Protein AF-A0A0D8BVQ4-F1 (afdb_monomer_lite)

Secondary structure (DSSP, 8-state):
------S-TTEEEEEEEEETTEEEEEEEES---EE-TTT--EE--EEEEEEEEEEEEEETTEEEEEEEEEEEEEPTTT--EEEPP-SSS-TT-SB-HHHHHHHHHHGGGS-HHHHHHHHT----HHHHHHHHHHHTTS------------------------

Foldseek 3Di:
DDDDDPPFVQWDWDDWDQDPQFIETEIEGPDQWDADPVPRAIDNAFPDWDWAWAWEDHDPPGTYIYGYTWTWHQHPPPRDIGIDDGPQAHPPHRYGLRRLVVLLVVCVPHPNVVSCVVVVHPPDVRSVVSSVVVVVVDDPPDDDDDDDDDDDDDDDDDDDDD

Radius of gyration: 23.36 Å; chains: 1; bounding box: 61×48×74 Å

Organism: Geobacillus kaustophilus (NCBI:txid1462)

pLDDT: mean 79.59, std 22.53, rang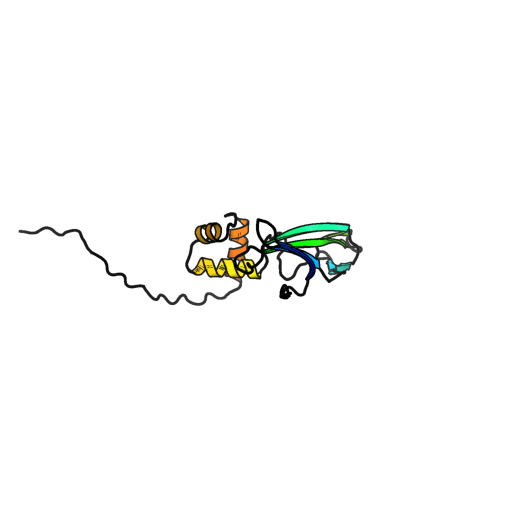e [26.34, 97.69]

Sequence (162 aa):
MLSIPLGLPEFKVIKQELLSYGYAIHVEKTETQERCPHCGFATSSVHDRRTRKVRDLAIFHQPVYLFIKVKRYRCWNCSQVFSASLESIPPNQHYTNRFCEYLYELCEGSTIQEVSRKHRIPYTTRVRQSLGKQNASRPLMQKGREAFGHTSGVYLGARMDA

InterPro domains:
  IPR029261 Transposase IS204/IS1001/IS1096/IS1165, zinc-finger [PF14690] (34-78)
  IPR032877 Transposase IS204/IS1001/IS1096/IS1165, helix-turn-helix domain [PF13542] (85-125)
  IPR047951 Transposase ISL3 [PTHR33498] (25-121)

Structure (mmCIF, N/CA/C/O backbone):
data_AF-A0A0D8BVQ4-F1
#
_entry.id   AF-A0A0D8BVQ4-F1
#
loop_
_atom_site.group_PDB
_atom_site.id
_atom_site.type_symbol
_atom_site.label_atom_id
_atom_site.label_alt_id
_atom_site.label_comp_id
_atom_site.label_asym_id
_atom_site.label_entity_id
_atom_site.label_seq_id
_atom_site.pdbx_PDB_ins_code
_atom_site.Cartn_x
_atom_site.Cartn_y
_atom_site.Cartn_z
_atom_site.occupancy
_atom_site.B_iso_or_equiv
_atom_site.auth_seq_id
_atom_site.auth_comp_id
_atom_site.auth_asym_id
_atom_site.auth_atom_id
_atom_site.pdbx_PDB_model_num
ATOM 1 N N . MET A 1 1 ? 11.896 19.516 14.866 1.00 51.38 1 MET A N 1
ATOM 2 C CA . MET A 1 1 ? 10.874 18.821 14.052 1.00 51.38 1 MET A CA 1
ATOM 3 C C . MET A 1 1 ? 10.969 17.340 14.392 1.00 51.38 1 MET A C 1
ATOM 5 O O . MET A 1 1 ? 12.052 16.789 14.253 1.00 51.38 1 MET A O 1
ATOM 9 N N . LEU A 1 2 ? 9.918 16.725 14.939 1.00 56.97 2 LEU A N 1
ATOM 10 C CA . LEU A 1 2 ? 9.930 15.294 15.265 1.00 56.97 2 LEU A CA 1
ATOM 11 C C . LEU A 1 2 ? 9.826 14.504 13.949 1.00 56.97 2 LEU A C 1
ATOM 13 O O . LEU A 1 2 ? 8.840 14.658 13.234 1.00 56.97 2 LEU A O 1
ATOM 17 N N . SER A 1 3 ? 10.837 13.703 13.613 1.00 66.50 3 SER A N 1
ATOM 18 C CA . SER A 1 3 ? 10.819 12.821 12.439 1.00 66.50 3 SER A CA 1
ATOM 19 C C . SER A 1 3 ? 10.792 11.379 12.927 1.00 66.50 3 SER A C 1
ATOM 21 O O . SER A 1 3 ? 11.799 10.872 13.415 1.00 66.50 3 SER A O 1
ATOM 23 N N . ILE A 1 4 ? 9.624 10.738 12.856 1.00 69.62 4 ILE A N 1
ATOM 24 C CA . ILE A 1 4 ? 9.476 9.312 13.161 1.00 69.62 4 ILE A CA 1
ATOM 25 C C . ILE A 1 4 ? 9.573 8.547 11.834 1.00 69.62 4 ILE A C 1
ATOM 27 O O . ILE A 1 4 ? 8.853 8.890 10.890 1.00 69.62 4 ILE A O 1
ATOM 31 N N . PRO A 1 5 ? 10.438 7.523 11.720 1.00 80.06 5 PRO A N 1
ATOM 32 C CA . PRO A 1 5 ? 10.486 6.689 10.526 1.00 80.06 5 PRO A CA 1
ATOM 33 C C . PRO A 1 5 ? 9.164 5.928 10.349 1.00 80.06 5 PRO A C 1
ATOM 35 O O . PRO A 1 5 ? 8.600 5.413 11.310 1.00 80.06 5 PRO A O 1
ATOM 38 N N . LEU A 1 6 ? 8.687 5.800 9.106 1.00 85.19 6 LEU A N 1
ATOM 39 C CA . LEU A 1 6 ? 7.424 5.115 8.780 1.00 85.19 6 LEU A CA 1
ATOM 40 C C . LEU A 1 6 ? 7.400 3.636 9.231 1.00 85.19 6 LEU A C 1
ATOM 42 O O . LEU A 1 6 ? 6.331 3.051 9.432 1.00 85.19 6 LEU A O 1
ATOM 46 N N . GLY A 1 7 ? 8.582 3.031 9.393 1.00 90.12 7 GLY A N 1
ATOM 47 C CA . GLY A 1 7 ? 8.740 1.625 9.764 1.00 90.12 7 GLY A CA 1
ATOM 48 C C . GLY A 1 7 ? 8.337 0.657 8.648 1.00 90.12 7 GLY A C 1
ATOM 49 O O . GLY A 1 7 ? 7.976 -0.472 8.947 1.00 90.12 7 GLY A O 1
ATOM 50 N N . LEU A 1 8 ? 8.356 1.117 7.392 1.00 92.88 8 LEU A N 1
ATOM 51 C CA . LEU A 1 8 ? 8.094 0.331 6.183 1.00 92.88 8 LEU A CA 1
ATOM 52 C C . LEU A 1 8 ? 9.270 0.558 5.209 1.00 92.88 8 LEU A C 1
ATOM 54 O O . LEU A 1 8 ? 9.264 1.559 4.482 1.00 92.88 8 LEU A O 1
ATOM 58 N N . PRO A 1 9 ? 10.339 -0.259 5.279 1.00 91.81 9 PRO A N 1
ATOM 59 C CA . PRO A 1 9 ? 11.609 0.004 4.596 1.00 91.81 9 PRO A CA 1
ATOM 60 C C . PRO A 1 9 ? 11.526 -0.085 3.065 1.00 91.81 9 PRO A C 1
ATOM 62 O O . PRO A 1 9 ? 12.361 0.497 2.373 1.00 91.81 9 PRO A O 1
ATOM 65 N N . GLU A 1 10 ? 10.514 -0.759 2.516 1.00 93.56 10 GLU A N 1
ATOM 66 C CA . GLU A 1 10 ? 10.272 -0.844 1.072 1.00 93.56 10 GLU A CA 1
ATOM 67 C C . GLU A 1 10 ? 9.802 0.486 0.458 1.00 93.56 10 GLU A C 1
ATOM 69 O O . GLU A 1 10 ? 9.764 0.644 -0.767 1.00 93.56 10 GLU A O 1
ATOM 74 N N . PHE A 1 11 ? 9.433 1.457 1.299 1.00 94.81 11 PHE A N 1
ATOM 75 C CA . PHE A 1 11 ? 8.862 2.726 0.881 1.00 94.81 11 PHE A CA 1
ATOM 76 C C . PHE A 1 11 ? 9.766 3.913 1.193 1.00 94.81 11 PHE A C 1
ATOM 78 O O . PHE A 1 11 ? 10.218 4.124 2.317 1.00 94.81 11 PHE A O 1
ATOM 85 N N . LYS A 1 12 ? 9.918 4.787 0.198 1.00 93.56 12 LYS A N 1
ATOM 86 C CA . LYS A 1 12 ? 10.436 6.140 0.387 1.00 93.56 12 LYS A CA 1
ATOM 87 C C . LYS A 1 12 ? 9.277 7.106 0.589 1.00 93.56 12 LYS A C 1
ATOM 89 O O . LYS A 1 12 ? 8.362 7.163 -0.235 1.00 93.56 12 LYS A O 1
ATOM 94 N N . VAL A 1 13 ? 9.342 7.909 1.649 1.00 94.56 13 VAL A N 1
ATOM 95 C CA . VAL A 1 13 ? 8.376 8.988 1.879 1.00 94.56 13 VAL A CA 1
ATOM 96 C C . VAL A 1 13 ? 8.673 10.160 0.945 1.00 94.56 13 VAL A C 1
ATOM 98 O O . VAL A 1 13 ? 9.790 10.669 0.905 1.00 94.56 13 VAL A O 1
ATOM 101 N N . ILE A 1 14 ? 7.660 10.576 0.188 1.00 94.44 14 ILE A N 1
ATOM 102 C CA . ILE A 1 14 ? 7.714 11.704 -0.750 1.00 94.44 14 ILE A CA 1
ATOM 103 C C . ILE A 1 14 ? 7.163 12.969 -0.093 1.00 94.44 14 ILE A C 1
ATOM 105 O O . ILE A 1 14 ? 7.724 14.047 -0.254 1.00 94.44 14 ILE A O 1
ATOM 109 N N . LYS A 1 15 ? 6.030 12.846 0.605 1.00 93.56 15 LYS A N 1
ATOM 110 C CA . LYS A 1 15 ? 5.294 13.975 1.182 1.00 93.56 15 LYS A CA 1
ATOM 111 C C . LYS A 1 15 ? 4.496 13.509 2.393 1.00 93.56 15 LYS A C 1
ATOM 113 O O . LYS A 1 15 ? 3.992 12.387 2.393 1.00 93.56 15 LYS A O 1
ATOM 118 N N . GLN A 1 16 ? 4.366 14.372 3.392 1.00 93.19 16 GLN A N 1
ATOM 119 C CA . GLN A 1 16 ? 3.527 14.144 4.566 1.00 93.19 16 GLN A CA 1
ATOM 120 C C . GLN A 1 16 ? 2.651 15.369 4.793 1.00 93.19 16 GLN A C 1
ATOM 122 O O . GLN A 1 16 ? 3.143 16.494 4.728 1.00 93.19 16 GLN A O 1
ATOM 127 N N . GLU A 1 17 ? 1.365 15.152 5.043 1.00 93.69 17 GLU A N 1
ATOM 128 C CA . GLU A 1 17 ? 0.384 16.212 5.266 1.00 93.69 17 GLU A CA 1
ATOM 129 C C . GLU A 1 17 ? -0.577 15.810 6.381 1.00 93.69 17 GLU A C 1
ATOM 131 O O . GLU A 1 17 ? -0.957 14.644 6.499 1.00 93.69 17 GLU A O 1
ATOM 136 N N . LEU A 1 18 ? -0.995 16.786 7.184 1.00 93.62 18 LEU A N 1
ATOM 137 C CA . LEU A 1 18 ? -2.094 16.621 8.125 1.00 93.62 18 LEU A CA 1
ATOM 138 C C . LEU A 1 18 ? -3.371 17.148 7.475 1.00 93.62 18 LEU A C 1
ATOM 140 O O . LEU A 1 18 ? -3.463 18.328 7.148 1.00 93.62 18 LEU A O 1
ATOM 144 N N . LEU A 1 19 ? -4.344 16.266 7.276 1.00 93.31 19 LEU A N 1
ATOM 145 C CA . LEU A 1 19 ? -5.642 16.595 6.698 1.00 93.31 19 LEU A CA 1
ATOM 146 C C . LEU A 1 19 ? -6.734 16.446 7.761 1.00 93.31 19 LEU A C 1
ATOM 148 O O . LEU A 1 19 ? -6.523 15.843 8.812 1.00 93.31 19 LEU A O 1
ATOM 152 N N . SER A 1 20 ? -7.940 16.935 7.467 1.00 92.88 20 SER A N 1
ATOM 153 C CA . SER A 1 20 ? -9.085 16.874 8.393 1.00 92.88 20 SER A CA 1
ATOM 154 C C . SER A 1 20 ? -9.451 15.456 8.854 1.00 92.88 20 SER A C 1
ATOM 156 O O . SER A 1 20 ? -10.072 15.282 9.899 1.00 92.88 20 SER A O 1
ATOM 158 N N . TYR A 1 21 ? -9.068 14.434 8.086 1.00 89.81 21 TYR A N 1
ATOM 159 C CA . TYR A 1 21 ? -9.342 13.026 8.372 1.00 89.81 21 TYR A CA 1
ATOM 160 C C . TYR A 1 21 ? -8.131 12.240 8.909 1.00 89.81 21 TYR A C 1
ATOM 162 O O . TYR 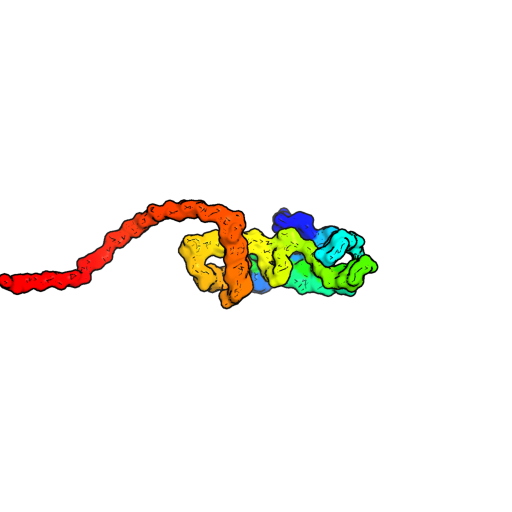A 1 21 ? -8.250 11.026 9.106 1.00 89.81 21 TYR A O 1
ATOM 170 N N . GLY A 1 22 ? -6.985 12.895 9.128 1.00 92.75 22 GLY A N 1
ATOM 171 C CA . GLY A 1 22 ? -5.759 12.297 9.664 1.00 92.75 22 GLY A CA 1
ATOM 172 C C . GLY A 1 22 ? -4.514 12.564 8.813 1.00 92.75 22 GLY A C 1
ATOM 173 O O . GLY A 1 22 ? -4.514 13.413 7.919 1.00 92.75 22 GLY A O 1
ATOM 174 N N . TYR A 1 23 ? -3.445 11.816 9.082 1.00 94.62 23 TYR A N 1
ATOM 175 C CA . TYR A 1 23 ? -2.175 11.935 8.369 1.00 94.62 23 TYR A CA 1
ATOM 176 C C . TYR A 1 23 ? -2.251 11.285 6.983 1.00 94.62 23 TYR A C 1
ATOM 178 O O . TYR A 1 23 ? -2.610 10.113 6.845 1.00 94.62 23 TYR A O 1
ATOM 186 N N . ALA A 1 24 ? -1.864 12.035 5.955 1.00 95.81 24 ALA A N 1
ATOM 187 C CA . ALA A 1 24 ? -1.671 11.558 4.594 1.00 95.81 24 ALA A CA 1
ATOM 188 C C . ALA A 1 24 ? -0.173 11.479 4.285 1.00 95.81 24 ALA A C 1
ATOM 190 O O . ALA A 1 24 ? 0.526 12.491 4.258 1.00 95.81 24 ALA A O 1
ATOM 191 N N . ILE A 1 25 ? 0.323 10.266 4.047 1.00 95.81 25 ILE A N 1
ATOM 192 C CA . ILE A 1 25 ? 1.737 10.002 3.773 1.00 95.81 25 ILE A CA 1
ATOM 193 C C . ILE A 1 25 ? 1.847 9.463 2.351 1.00 95.81 25 ILE A C 1
ATOM 195 O O . ILE A 1 25 ? 1.404 8.357 2.046 1.00 95.81 25 ILE A O 1
ATOM 199 N N . HIS A 1 26 ? 2.436 10.247 1.458 1.00 96.12 26 HIS A N 1
ATOM 200 C CA . HIS A 1 26 ? 2.688 9.837 0.085 1.00 96.12 26 HIS A CA 1
ATOM 201 C C . HIS A 1 26 ? 4.007 9.086 0.012 1.00 96.12 26 HIS A C 1
ATOM 203 O O . HIS A 1 26 ? 5.043 9.613 0.423 1.00 96.12 26 HIS A O 1
ATOM 209 N N . VAL A 1 27 ? 3.971 7.881 -0.547 1.00 96.06 27 VAL A N 1
ATOM 210 C CA . VAL A 1 27 ? 5.140 7.008 -0.637 1.00 96.06 27 VAL A CA 1
ATOM 211 C C . VAL A 1 27 ? 5.295 6.395 -2.023 1.00 96.06 27 VAL A C 1
ATOM 213 O O . VAL A 1 27 ? 4.330 6.257 -2.780 1.00 96.06 27 VAL A O 1
ATOM 216 N N . GLU A 1 28 ? 6.517 6.001 -2.353 1.00 93.94 28 GLU A N 1
ATOM 217 C CA . GLU A 1 28 ? 6.840 5.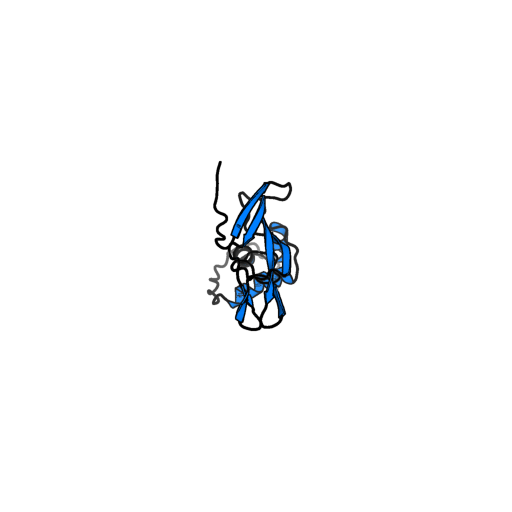220 -3.546 1.00 93.94 28 GLU A CA 1
ATOM 218 C C . GLU A 1 28 ? 7.744 4.048 -3.168 1.00 93.94 28 GLU A C 1
ATOM 220 O O . GLU A 1 28 ? 8.581 4.175 -2.271 1.00 93.94 28 GLU A O 1
ATOM 225 N N . LYS A 1 29 ? 7.552 2.905 -3.839 1.00 92.50 29 LYS A N 1
ATOM 226 C CA . LYS A 1 29 ? 8.419 1.738 -3.658 1.00 92.50 29 LYS A CA 1
ATOM 227 C C . LYS A 1 29 ? 9.840 2.093 -4.107 1.00 92.50 29 LYS A C 1
ATOM 229 O O . LYS A 1 29 ? 10.019 2.654 -5.191 1.00 92.50 29 LYS A O 1
ATOM 234 N N . THR A 1 30 ? 10.826 1.786 -3.271 1.00 91.31 30 THR A N 1
ATOM 235 C CA . THR A 1 30 ? 12.245 2.073 -3.534 1.00 91.31 30 THR A CA 1
ATOM 236 C C . THR A 1 30 ? 12.793 1.236 -4.687 1.00 91.31 30 THR A C 1
ATOM 238 O O . THR A 1 30 ? 13.574 1.735 -5.496 1.00 91.31 30 THR A O 1
ATOM 241 N N . GLU A 1 31 ? 12.338 -0.009 -4.803 1.00 89.75 31 GLU A N 1
ATOM 242 C CA . GLU A 1 31 ? 12.739 -0.930 -5.861 1.00 89.75 31 GLU A CA 1
ATOM 243 C C . GLU A 1 31 ? 12.199 -0.510 -7.242 1.00 89.75 31 GLU A C 1
ATOM 245 O O . GLU A 1 31 ? 11.052 -0.073 -7.409 1.00 89.75 31 GLU A O 1
ATOM 250 N N . THR A 1 32 ? 13.048 -0.634 -8.263 1.00 89.06 32 THR A N 1
ATOM 251 C CA . THR A 1 32 ? 12.767 -0.205 -9.645 1.00 89.06 32 THR A CA 1
ATOM 252 C C . THR A 1 32 ? 12.634 -1.363 -10.634 1.00 89.06 32 THR A C 1
ATOM 254 O O . THR A 1 32 ? 12.297 -1.133 -11.797 1.00 89.06 32 THR A O 1
ATOM 257 N N . GLN A 1 33 ? 12.859 -2.592 -10.175 1.00 93.12 33 GLN A N 1
ATOM 258 C CA . GLN A 1 33 ? 12.760 -3.823 -10.947 1.00 93.12 33 GLN A CA 1
ATOM 259 C C . GLN A 1 33 ? 11.872 -4.817 -10.199 1.00 93.12 33 GLN A C 1
ATOM 261 O O . GLN A 1 33 ? 11.846 -4.832 -8.978 1.00 93.12 33 GLN A O 1
ATOM 266 N N . GLU A 1 34 ? 11.137 -5.648 -10.930 1.00 94.94 34 GLU A N 1
ATOM 267 C CA . GLU A 1 34 ? 10.301 -6.699 -10.351 1.00 94.94 34 GLU A CA 1
ATOM 268 C C . GLU A 1 34 ? 10.404 -7.982 -11.164 1.00 94.94 34 GLU A C 1
ATOM 270 O O . GLU A 1 34 ? 10.642 -7.956 -12.376 1.00 94.94 34 GLU A O 1
ATOM 275 N N . ARG A 1 35 ? 10.152 -9.119 -10.517 1.00 95.69 35 ARG A N 1
ATOM 276 C CA . ARG A 1 35 ? 10.015 -10.404 -11.207 1.00 95.69 35 ARG A CA 1
ATOM 277 C C . ARG A 1 35 ? 8.573 -10.621 -11.634 1.00 95.69 35 ARG A C 1
ATOM 279 O O . ARG A 1 35 ? 7.644 -10.463 -10.848 1.00 95.69 35 ARG A O 1
ATOM 286 N N . CYS A 1 36 ? 8.387 -11.011 -12.891 1.00 96.00 36 CYS A N 1
ATOM 287 C CA . CYS A 1 36 ? 7.069 -11.336 -13.408 1.00 96.00 36 CYS A CA 1
ATOM 288 C C . CYS A 1 36 ? 6.485 -12.540 -12.653 1.00 96.00 36 CYS A C 1
ATOM 290 O O . CYS A 1 36 ? 7.097 -13.608 -12.680 1.00 96.00 36 CYS A O 1
ATOM 292 N N . PRO A 1 37 ? 5.285 -12.432 -12.059 1.00 95.06 37 PRO A N 1
ATOM 293 C CA . PRO A 1 37 ? 4.669 -13.544 -11.339 1.00 95.06 37 PRO A CA 1
ATOM 294 C C . PRO A 1 37 ? 4.229 -14.687 -12.268 1.00 95.06 37 PRO A C 1
ATOM 296 O O . PRO A 1 37 ? 3.947 -15.778 -11.791 1.00 95.06 37 PRO A O 1
ATOM 299 N N . HIS A 1 38 ? 4.168 -14.456 -13.585 1.00 95.75 38 HIS A N 1
ATOM 300 C CA . HIS A 1 38 ? 3.741 -15.462 -14.562 1.00 95.75 38 HIS A CA 1
ATOM 301 C C . HIS A 1 38 ? 4.890 -16.321 -15.098 1.00 95.75 38 HIS A C 1
ATOM 303 O O . HIS A 1 38 ? 4.673 -17.482 -15.419 1.00 95.75 38 HIS A O 1
ATOM 309 N N . CYS A 1 39 ? 6.096 -15.761 -15.241 1.00 96.44 39 CYS A N 1
ATOM 310 C CA . CYS A 1 39 ? 7.225 -16.471 -15.857 1.00 96.44 39 CYS A CA 1
ATOM 311 C C . CYS A 1 39 ? 8.575 -16.254 -15.150 1.00 96.44 39 CYS A C 1
ATOM 313 O O . CYS A 1 39 ? 9.605 -16.667 -15.668 1.00 96.44 39 CYS A O 1
ATOM 315 N N . GLY A 1 40 ? 8.610 -15.534 -14.024 1.00 95.50 40 GLY A N 1
ATOM 316 C CA . GLY A 1 40 ? 9.815 -15.276 -13.221 1.00 95.50 40 GLY A CA 1
ATOM 317 C C . GLY A 1 40 ? 10.808 -14.254 -13.794 1.00 95.50 40 GLY A C 1
ATOM 318 O O . GLY A 1 40 ? 11.740 -13.850 -13.092 1.00 95.50 40 GLY A O 1
ATOM 319 N N . PHE A 1 41 ? 10.613 -13.809 -15.040 1.00 96.69 41 PHE A N 1
ATOM 320 C CA . PHE A 1 41 ? 11.528 -12.897 -15.728 1.00 96.69 41 PHE A CA 1
ATOM 321 C C . PHE A 1 41 ? 11.529 -11.512 -15.079 1.00 96.69 41 PHE A C 1
ATOM 323 O O . PHE A 1 41 ? 10.466 -10.930 -14.839 1.00 96.69 41 PHE A O 1
ATOM 330 N N . ALA A 1 42 ? 12.717 -10.977 -14.810 1.00 96.44 42 ALA A N 1
ATOM 331 C CA . ALA A 1 42 ? 12.870 -9.678 -14.176 1.00 96.44 42 ALA A CA 1
ATOM 332 C C . ALA A 1 42 ? 12.687 -8.547 -15.199 1.00 96.44 42 ALA A C 1
ATOM 334 O O . ALA A 1 42 ? 13.270 -8.571 -16.279 1.00 96.44 42 ALA A O 1
ATOM 335 N N . THR A 1 43 ? 11.881 -7.542 -14.871 1.00 95.94 43 THR A N 1
ATOM 336 C CA . THR A 1 43 ? 11.596 -6.401 -15.747 1.00 95.94 43 THR A CA 1
ATOM 337 C C . THR A 1 43 ? 11.588 -5.101 -14.955 1.00 95.94 43 THR A C 1
ATOM 339 O O . THR A 1 43 ? 11.122 -5.044 -13.819 1.00 95.94 43 THR A O 1
ATOM 342 N N . SER A 1 44 ? 12.097 -4.044 -15.576 1.00 95.56 44 SER A N 1
ATOM 343 C CA . SER A 1 44 ? 11.982 -2.654 -15.124 1.00 95.56 44 SER A CA 1
ATOM 344 C C . SER A 1 44 ? 11.072 -1.830 -16.049 1.00 95.56 44 SER A C 1
ATOM 346 O O . SER A 1 44 ? 10.909 -0.626 -15.857 1.00 95.56 44 SER A O 1
ATOM 348 N N . SER A 1 45 ? 10.449 -2.466 -17.053 1.00 96.06 45 SER A N 1
ATOM 349 C CA . SER A 1 45 ? 9.575 -1.796 -18.019 1.00 96.06 45 SER A CA 1
ATOM 350 C C . SER A 1 45 ? 8.238 -1.446 -17.390 1.00 96.06 45 SER A C 1
ATOM 352 O O . SER A 1 45 ? 7.396 -2.312 -17.141 1.00 96.06 45 SER A O 1
ATOM 354 N N . VAL A 1 46 ? 8.054 -0.160 -17.106 1.00 96.19 46 VAL A N 1
ATOM 355 C CA . VAL A 1 46 ? 6.831 0.369 -16.505 1.00 96.19 46 VAL A CA 1
ATOM 356 C C . VAL A 1 46 ? 5.765 0.536 -17.584 1.00 96.19 46 VAL A C 1
ATOM 358 O O . VAL A 1 46 ? 5.953 1.271 -18.547 1.00 96.19 46 VAL A O 1
ATOM 361 N N . HIS A 1 47 ? 4.622 -0.117 -17.390 1.00 96.25 47 HIS A N 1
ATOM 362 C CA . HIS A 1 47 ? 3.436 0.027 -18.227 1.00 96.25 47 HIS A CA 1
ATOM 363 C C . HIS A 1 47 ? 2.608 1.252 -17.830 1.00 96.25 47 HIS A C 1
ATOM 365 O O . HIS A 1 47 ? 2.301 2.093 -18.668 1.00 96.25 47 HIS A O 1
ATOM 371 N N . ASP A 1 48 ? 2.248 1.353 -16.550 1.00 96.19 48 ASP A N 1
ATOM 372 C CA . ASP A 1 48 ? 1.545 2.499 -15.981 1.00 96.19 48 ASP A CA 1
ATOM 373 C C . ASP A 1 48 ? 1.849 2.648 -14.482 1.00 96.19 48 ASP A C 1
ATOM 375 O O . ASP A 1 48 ? 2.500 1.809 -13.853 1.00 96.19 48 ASP A O 1
ATOM 379 N N . ARG A 1 49 ? 1.415 3.768 -13.900 1.00 94.31 49 ARG A N 1
ATOM 380 C CA . ARG A 1 49 ? 1.515 4.049 -12.463 1.00 94.31 49 ARG A CA 1
ATOM 381 C C . ARG A 1 49 ? 0.120 4.290 -11.907 1.00 94.31 49 ARG A C 1
ATOM 383 O O . ARG A 1 49 ? -0.690 4.969 -12.532 1.00 94.31 49 ARG A O 1
ATOM 390 N N . ARG A 1 50 ? -0.158 3.752 -10.722 1.00 92.69 50 ARG A N 1
ATOM 391 C CA . ARG A 1 50 ? -1.438 3.906 -10.021 1.00 92.69 50 ARG A CA 1
ATOM 392 C C . ARG A 1 50 ? -1.194 4.304 -8.576 1.00 92.69 50 ARG A C 1
ATOM 394 O O . ARG A 1 50 ? -0.260 3.812 -7.952 1.00 92.69 50 ARG A O 1
ATOM 401 N N . THR A 1 51 ? -2.060 5.147 -8.030 1.00 94.31 51 THR A N 1
ATOM 402 C CA . THR A 1 51 ? -2.029 5.481 -6.603 1.00 94.31 51 THR A CA 1
ATOM 403 C C . THR A 1 51 ? -3.012 4.593 -5.851 1.00 94.31 51 THR A C 1
ATOM 405 O O . THR A 1 51 ? -4.195 4.559 -6.186 1.00 94.31 51 THR A O 1
ATOM 408 N N . ARG A 1 52 ? -2.538 3.883 -4.825 1.00 94.38 52 ARG A N 1
ATOM 409 C CA . ARG A 1 52 ? -3.380 3.128 -3.886 1.00 94.38 52 ARG A CA 1
ATOM 410 C C . ARG A 1 52 ? -3.450 3.864 -2.555 1.00 94.38 52 ARG A C 1
ATOM 412 O O . ARG A 1 52 ? -2.415 4.244 -2.018 1.00 94.38 52 ARG A O 1
ATOM 419 N N . LYS A 1 53 ? -4.661 4.027 -2.020 1.00 95.06 53 LYS A N 1
ATOM 420 C CA . LYS A 1 53 ? -4.885 4.496 -0.650 1.00 95.06 53 LYS A CA 1
ATOM 421 C C . LYS A 1 53 ? -4.952 3.284 0.274 1.00 95.06 53 LYS A C 1
ATOM 423 O O . LYS A 1 53 ? -5.814 2.430 0.092 1.00 95.06 53 LYS A O 1
ATOM 428 N N . VAL A 1 54 ? -4.053 3.215 1.246 1.00 95.50 54 VAL A N 1
ATOM 429 C CA . VAL A 1 54 ? -3.954 2.116 2.212 1.00 95.50 54 VAL A CA 1
ATOM 430 C C . VAL A 1 54 ? -3.978 2.699 3.614 1.00 95.50 54 VAL A C 1
ATOM 432 O O . VAL A 1 54 ? -3.303 3.685 3.883 1.00 95.50 54 VAL A O 1
ATOM 435 N N . ARG A 1 55 ? -4.785 2.131 4.505 1.00 95.06 55 ARG A N 1
ATOM 436 C CA . ARG A 1 55 ? -4.847 2.558 5.900 1.00 95.06 55 ARG A CA 1
ATOM 437 C C . ARG A 1 55 ? -3.832 1.795 6.741 1.00 95.06 55 ARG A C 1
ATOM 439 O O . ARG A 1 55 ? -3.614 0.603 6.532 1.00 95.06 55 ARG A O 1
ATOM 446 N N . ASP A 1 56 ? -3.248 2.510 7.687 1.00 95.56 56 ASP A N 1
ATOM 447 C CA . ASP A 1 56 ? -2.195 2.020 8.561 1.00 95.56 56 ASP A CA 1
ATOM 448 C C . ASP A 1 56 ? -2.486 2.367 10.034 1.00 95.56 56 ASP A C 1
ATOM 450 O O . ASP A 1 56 ? -3.522 2.971 10.346 1.00 95.56 56 ASP A O 1
ATOM 454 N N . LEU A 1 57 ? -1.594 1.959 10.942 1.00 94.00 57 LEU A N 1
ATOM 455 C CA . LEU A 1 57 ? -1.692 2.252 12.373 1.00 94.00 57 LEU A CA 1
ATOM 456 C C . LEU A 1 57 ? -1.795 3.758 12.636 1.00 94.00 57 LEU A C 1
ATOM 458 O O . LEU A 1 57 ? -1.128 4.572 12.002 1.00 94.00 57 LEU A O 1
ATOM 462 N N . ALA A 1 58 ? -2.654 4.122 13.587 1.00 92.81 58 ALA A N 1
ATOM 463 C CA . ALA A 1 58 ? -2.857 5.512 13.963 1.00 92.81 58 ALA A CA 1
ATOM 464 C C . ALA A 1 58 ? -1.624 6.076 14.684 1.00 92.81 58 ALA A C 1
ATOM 466 O O . ALA A 1 58 ? -1.024 5.403 15.519 1.00 92.81 58 ALA A O 1
ATOM 467 N N . ILE A 1 59 ? -1.305 7.341 14.416 1.00 90.56 59 ILE A N 1
ATOM 468 C CA . ILE A 1 59 ? -0.270 8.098 15.128 1.00 90.56 59 ILE A CA 1
ATOM 469 C C . ILE A 1 59 ? -0.986 9.165 15.951 1.00 90.56 59 ILE A C 1
ATOM 471 O O . ILE A 1 59 ? -1.817 9.898 15.420 1.00 90.56 59 ILE A O 1
ATOM 475 N N . PHE A 1 60 ? -0.713 9.223 17.258 1.00 88.31 60 PHE A N 1
ATOM 476 C CA . PHE A 1 60 ? -1.383 10.139 18.194 1.00 88.31 60 PHE A CA 1
ATOM 477 C C . PHE A 1 60 ? -2.916 10.125 18.070 1.00 88.31 60 PHE A C 1
ATOM 479 O O . PHE A 1 60 ? -3.562 11.169 18.047 1.00 88.31 60 PHE A O 1
ATOM 486 N N . HIS A 1 61 ? -3.500 8.926 17.969 1.00 88.25 61 HIS A N 1
ATOM 487 C CA . HIS A 1 61 ? -4.942 8.696 17.789 1.00 88.25 61 HIS A CA 1
ATOM 488 C C . HIS A 1 61 ? -5.530 9.219 16.468 1.00 88.25 61 HIS A C 1
ATOM 490 O O . HIS A 1 61 ? -6.730 9.074 16.231 1.00 88.25 61 HIS A O 1
ATOM 496 N N . GLN A 1 62 ? -4.706 9.763 15.572 1.00 91.00 62 GLN A N 1
ATOM 497 C CA . GLN A 1 62 ? -5.141 10.171 14.247 1.00 91.00 62 GLN A CA 1
ATOM 498 C C . GLN A 1 62 ? -4.925 9.046 13.231 1.00 91.00 62 GLN A C 1
ATOM 500 O O . GLN A 1 62 ? -3.848 8.441 13.202 1.00 91.00 62 GLN A O 1
ATOM 505 N N . PRO A 1 63 ? -5.917 8.751 12.372 1.00 93.50 63 PRO A N 1
ATOM 506 C CA . PRO A 1 63 ? -5.751 7.772 11.307 1.00 93.50 63 PRO A CA 1
ATOM 507 C C . PRO A 1 63 ? -4.576 8.125 10.390 1.00 93.50 63 PRO A C 1
ATOM 509 O O . PRO A 1 63 ? -4.386 9.291 10.048 1.00 93.50 63 PRO A O 1
ATOM 512 N N . VAL A 1 64 ? -3.838 7.112 9.942 1.00 95.56 64 VAL A N 1
ATOM 513 C CA . VAL A 1 64 ? -2.784 7.263 8.936 1.00 95.56 64 VAL A CA 1
ATOM 514 C C . VAL A 1 64 ? -3.230 6.603 7.638 1.00 95.56 64 VAL A C 1
ATOM 516 O O . VAL A 1 64 ? -3.710 5.464 7.628 1.00 95.56 64 VAL A O 1
ATOM 519 N N . TYR A 1 65 ? -3.065 7.325 6.534 1.00 96.44 65 TYR A N 1
ATOM 520 C CA . TYR A 1 65 ? -3.315 6.837 5.186 1.00 96.44 65 TYR A CA 1
ATOM 521 C C . TYR A 1 65 ? -2.058 6.971 4.333 1.00 96.44 65 TYR A C 1
ATOM 523 O O . TYR A 1 65 ? -1.540 8.068 4.123 1.00 96.44 65 TYR A O 1
ATOM 531 N N . LEU A 1 66 ? -1.609 5.844 3.793 1.00 96.94 66 LEU A N 1
ATOM 532 C CA . LEU A 1 66 ? -0.527 5.759 2.828 1.00 96.94 66 LEU A CA 1
ATOM 533 C C . LEU A 1 66 ? -1.097 5.923 1.417 1.00 96.94 66 LEU A C 1
ATOM 535 O O . LEU A 1 66 ? -1.978 5.169 0.998 1.00 96.94 66 LEU A O 1
ATOM 539 N N . PHE A 1 67 ? -0.580 6.898 0.676 1.00 96.69 67 PHE A N 1
ATOM 540 C CA . PHE A 1 67 ? -0.858 7.107 -0.743 1.00 96.69 67 PHE A CA 1
ATOM 541 C C . PHE A 1 67 ? 0.322 6.587 -1.556 1.00 96.69 67 PHE A C 1
ATOM 543 O O . PHE A 1 67 ? 1.304 7.291 -1.796 1.00 96.69 67 PHE A O 1
ATOM 550 N N . ILE A 1 68 ? 0.218 5.326 -1.955 1.00 95.69 68 ILE A N 1
ATOM 551 C CA . ILE A 1 68 ? 1.317 4.548 -2.519 1.00 95.69 68 ILE A CA 1
ATOM 552 C C . ILE A 1 68 ? 1.277 4.654 -4.033 1.00 95.69 68 ILE A C 1
ATOM 554 O O . ILE A 1 68 ? 0.315 4.200 -4.659 1.00 95.69 68 ILE A O 1
ATOM 558 N N . LYS A 1 69 ? 2.331 5.204 -4.633 1.00 93.50 69 LYS A N 1
ATOM 559 C CA . LYS A 1 69 ? 2.535 5.159 -6.084 1.00 93.50 69 LYS A CA 1
ATOM 560 C C . LYS A 1 69 ? 3.062 3.777 -6.469 1.00 93.50 69 LYS A C 1
ATOM 562 O O . LYS A 1 69 ? 4.247 3.490 -6.330 1.00 93.50 69 LYS A O 1
ATOM 567 N N . VAL A 1 70 ? 2.169 2.917 -6.944 1.00 90.44 70 VAL A N 1
ATOM 568 C CA . VAL A 1 70 ? 2.483 1.559 -7.397 1.00 90.44 70 VAL A CA 1
ATOM 569 C C . VAL A 1 70 ? 2.716 1.566 -8.903 1.00 90.44 70 VAL A C 1
ATOM 571 O O . VAL A 1 70 ? 1.870 2.021 -9.677 1.00 90.44 70 VAL A O 1
ATOM 574 N N . LYS A 1 71 ? 3.868 1.044 -9.323 1.00 93.38 71 LYS A N 1
ATOM 575 C CA . LYS A 1 71 ? 4.182 0.783 -10.731 1.00 93.38 71 LYS A CA 1
ATOM 576 C C . LYS A 1 71 ? 3.525 -0.532 -11.148 1.00 93.38 71 LYS A C 1
ATOM 578 O O . LYS A 1 71 ? 3.543 -1.505 -10.395 1.00 93.38 71 LYS A O 1
ATOM 583 N N . ARG A 1 72 ? 2.957 -0.570 -12.348 1.00 94.62 72 ARG A N 1
ATOM 584 C CA . ARG A 1 72 ? 2.635 -1.816 -13.043 1.00 94.62 72 ARG A CA 1
ATOM 585 C C . ARG A 1 72 ? 3.660 -2.005 -14.139 1.00 94.62 72 ARG A C 1
ATOM 587 O O . ARG A 1 72 ? 3.953 -1.068 -14.879 1.00 94.62 72 ARG A O 1
ATOM 594 N N . TYR A 1 73 ? 4.203 -3.203 -14.230 1.00 96.56 73 TYR A N 1
ATOM 595 C CA . TYR A 1 73 ? 5.248 -3.553 -15.169 1.00 96.56 73 TYR A CA 1
ATOM 596 C C . TYR A 1 73 ? 4.675 -4.364 -16.319 1.00 96.56 73 TYR A C 1
ATOM 598 O O . TYR A 1 73 ? 3.744 -5.146 -16.127 1.00 96.56 73 TYR A O 1
ATOM 606 N N . ARG A 1 74 ? 5.250 -4.194 -17.509 1.00 97.31 74 ARG A N 1
ATOM 607 C CA . ARG A 1 74 ? 5.056 -5.106 -18.636 1.00 97.31 74 ARG A CA 1
ATOM 608 C C . ARG A 1 74 ? 6.259 -6.040 -18.703 1.00 97.31 74 ARG A C 1
ATOM 610 O O . ARG A 1 74 ? 7.406 -5.595 -18.751 1.00 97.31 74 ARG A O 1
ATOM 617 N N . CYS A 1 75 ? 6.011 -7.344 -18.666 1.00 97.00 75 CYS A N 1
ATOM 618 C CA . CYS A 1 75 ? 7.070 -8.329 -18.832 1.00 97.00 75 CYS A CA 1
ATOM 619 C C . CYS A 1 75 ? 7.535 -8.355 -20.292 1.00 97.00 75 CYS A C 1
ATOM 621 O O . CYS A 1 75 ? 6.711 -8.536 -21.180 1.00 97.00 75 CYS A O 1
ATOM 623 N N . TRP A 1 76 ? 8.839 -8.231 -20.544 1.00 95.69 76 TRP A N 1
ATOM 624 C CA . TRP A 1 76 ? 9.389 -8.369 -21.899 1.00 95.69 76 TRP A CA 1
ATOM 625 C C . TRP A 1 76 ? 9.325 -9.803 -22.433 1.00 95.69 76 TRP A C 1
ATOM 627 O O . TRP A 1 76 ? 9.220 -9.991 -23.636 1.00 95.69 76 TRP A O 1
ATOM 637 N N . ASN A 1 77 ? 9.348 -10.805 -21.548 1.00 96.94 77 ASN A N 1
ATOM 638 C CA . ASN A 1 77 ? 9.345 -12.212 -21.941 1.00 96.94 77 ASN A CA 1
ATOM 639 C C . ASN A 1 77 ? 7.941 -12.712 -22.325 1.00 96.94 77 ASN A C 1
ATOM 641 O O . ASN A 1 77 ? 7.741 -13.236 -23.410 1.00 96.94 77 ASN A O 1
ATOM 645 N N . CYS A 1 78 ? 6.946 -12.536 -21.448 1.00 97.06 78 CYS A N 1
ATOM 646 C CA . CYS A 1 78 ? 5.592 -13.065 -21.670 1.00 97.06 78 CYS A CA 1
ATOM 647 C C . CYS A 1 78 ? 4.541 -11.992 -21.994 1.00 97.06 78 CYS A C 1
ATOM 649 O O . CYS A 1 78 ? 3.357 -12.305 -22.086 1.00 97.06 78 CYS A O 1
ATOM 651 N N . SER A 1 79 ? 4.939 -10.720 -22.117 1.00 96.50 79 SER A N 1
ATOM 652 C CA . SER A 1 79 ? 4.061 -9.567 -22.394 1.00 96.50 79 SER A CA 1
ATOM 653 C C . SER A 1 79 ? 2.954 -9.280 -21.367 1.00 96.50 79 SER A C 1
ATOM 655 O O . SER A 1 79 ? 2.227 -8.294 -21.523 1.00 96.50 79 SER A O 1
ATOM 657 N N . GLN A 1 80 ? 2.848 -10.071 -20.294 1.00 97.69 80 GLN A N 1
ATOM 658 C CA . GLN A 1 80 ? 1.862 -9.875 -19.233 1.00 97.69 80 GLN A CA 1
ATOM 659 C C . GLN A 1 80 ? 2.130 -8.599 -18.432 1.00 97.69 80 GLN A C 1
ATOM 661 O O . GLN A 1 80 ? 3.282 -8.213 -18.202 1.00 97.69 80 GLN A O 1
ATOM 666 N N . VAL A 1 81 ? 1.048 -7.961 -17.980 1.00 96.56 81 VAL A N 1
ATOM 667 C CA . VAL A 1 81 ? 1.097 -6.761 -17.137 1.00 96.56 81 VAL A CA 1
ATOM 668 C C . VAL A 1 81 ? 0.760 -7.125 -15.699 1.00 96.56 81 VAL A C 1
ATOM 670 O O . VAL A 1 81 ? -0.300 -7.684 -15.432 1.00 96.56 81 VAL A O 1
ATOM 673 N N . PHE A 1 82 ? 1.618 -6.740 -14.761 1.00 95.06 82 PHE A N 1
ATOM 674 C CA . PHE A 1 82 ? 1.447 -7.053 -13.343 1.00 95.06 82 PHE A CA 1
ATOM 675 C C . PHE A 1 82 ? 1.834 -5.864 -12.461 1.00 95.06 82 PHE A C 1
ATOM 677 O O . PHE A 1 82 ? 2.600 -4.995 -12.868 1.00 95.06 82 PHE A O 1
ATOM 684 N N . SER A 1 83 ? 1.271 -5.787 -11.259 1.00 93.56 83 SER A N 1
ATOM 685 C CA . SER A 1 83 ? 1.603 -4.739 -10.285 1.00 93.56 83 SER A CA 1
ATOM 686 C C . SER A 1 83 ? 2.866 -5.096 -9.510 1.00 93.56 83 SER A C 1
ATOM 688 O O . SER A 1 83 ? 3.088 -6.273 -9.237 1.00 93.56 83 SER A O 1
ATOM 690 N N . ALA A 1 84 ? 3.635 -4.083 -9.103 1.00 92.38 84 ALA A N 1
ATOM 691 C CA . ALA A 1 84 ? 4.715 -4.251 -8.134 1.00 92.38 84 ALA A CA 1
ATOM 692 C C . ALA A 1 84 ? 4.216 -4.989 -6.885 1.00 92.38 84 ALA A C 1
ATOM 694 O O . ALA A 1 84 ? 3.118 -4.703 -6.383 1.00 92.38 84 ALA A O 1
ATOM 695 N N . SER A 1 85 ? 5.024 -5.926 -6.400 1.00 92.19 85 SER A N 1
ATOM 696 C CA . SER A 1 85 ? 4.766 -6.622 -5.145 1.00 92.19 85 SER A CA 1
ATOM 697 C C . SER A 1 85 ? 5.082 -5.686 -3.973 1.00 92.19 85 SER A C 1
ATOM 699 O O . SER A 1 85 ? 5.993 -4.866 -4.063 1.00 92.19 85 SER A O 1
ATOM 701 N N . LEU A 1 86 ? 4.289 -5.745 -2.901 1.00 93.69 86 LEU A N 1
ATOM 702 C CA . LEU A 1 86 ? 4.499 -4.940 -1.694 1.00 93.69 86 LEU A CA 1
ATOM 703 C C . LEU A 1 86 ? 4.574 -5.888 -0.500 1.00 93.69 86 LEU A C 1
ATOM 705 O O . LEU A 1 86 ? 3.647 -6.674 -0.296 1.00 93.69 86 LEU A O 1
ATOM 709 N N . GLU A 1 87 ? 5.639 -5.801 0.290 1.00 93.19 87 GLU A N 1
ATOM 710 C CA . GLU A 1 87 ? 5.878 -6.692 1.426 1.00 93.19 87 GLU A CA 1
ATOM 711 C C . GLU A 1 87 ? 4.857 -6.438 2.540 1.00 93.19 87 GLU A C 1
ATOM 713 O O . GLU A 1 87 ? 4.212 -7.366 3.031 1.00 93.19 87 GLU A O 1
ATOM 718 N N . SER A 1 88 ? 4.627 -5.170 2.892 1.00 94.12 88 SER A N 1
ATOM 719 C CA . SER A 1 88 ? 3.740 -4.821 4.007 1.00 94.12 88 SER A CA 1
ATOM 720 C C . SER A 1 88 ? 2.255 -4.797 3.651 1.00 94.12 88 SER A C 1
ATOM 722 O O . SER A 1 88 ? 1.425 -4.519 4.522 1.00 94.12 88 SER A O 1
ATOM 724 N N . ILE A 1 89 ? 1.888 -4.994 2.378 1.00 93.31 89 ILE A N 1
ATOM 725 C CA . ILE A 1 89 ? 0.513 -4.804 1.895 1.00 93.31 89 ILE A CA 1
ATOM 726 C C . ILE A 1 89 ? 0.149 -5.897 0.891 1.00 93.31 89 ILE A C 1
ATOM 728 O O . ILE A 1 89 ? 0.610 -5.861 -0.253 1.00 93.31 89 ILE A O 1
ATOM 732 N N . PRO A 1 90 ? -0.781 -6.800 1.233 1.00 88.12 90 PRO A N 1
ATOM 733 C CA . PRO A 1 90 ? -1.155 -7.868 0.329 1.00 88.12 90 PRO A CA 1
ATOM 734 C C . PRO A 1 90 ? -1.848 -7.340 -0.942 1.00 88.12 90 PRO A C 1
ATOM 736 O O . PRO A 1 90 ? -2.429 -6.238 -0.961 1.00 88.12 90 PRO A O 1
ATOM 739 N N . PRO A 1 91 ? -1.858 -8.140 -2.022 1.00 85.81 91 PRO A N 1
ATOM 740 C CA . PRO A 1 91 ? -2.591 -7.807 -3.235 1.00 85.81 91 PRO A CA 1
ATOM 741 C C . PRO A 1 91 ? -4.065 -7.499 -2.943 1.00 85.81 91 PRO A C 1
ATOM 743 O O . PRO A 1 91 ? -4.716 -8.183 -2.154 1.00 85.81 91 PRO A O 1
ATOM 746 N N . ASN A 1 92 ? -4.602 -6.467 -3.599 1.00 83.56 92 ASN A N 1
ATOM 747 C CA . ASN A 1 92 ? -6.007 -6.038 -3.506 1.00 83.56 92 ASN A CA 1
ATOM 748 C C . ASN A 1 92 ? -6.500 -5.610 -2.108 1.00 83.56 92 ASN A C 1
ATOM 750 O O . ASN A 1 92 ? -7.704 -5.392 -1.933 1.00 83.56 92 ASN A O 1
ATOM 754 N N . GLN A 1 93 ? -5.593 -5.447 -1.140 1.00 88.06 93 GLN A N 1
ATOM 755 C CA . GLN A 1 93 ? -5.922 -4.973 0.201 1.00 88.06 93 GLN A CA 1
ATOM 756 C C . GLN A 1 93 ? -5.838 -3.453 0.342 1.00 88.06 93 GLN A C 1
ATOM 758 O O . GLN A 1 93 ? -5.092 -2.777 -0.367 1.00 88.06 93 GLN A O 1
ATOM 763 N N . HIS A 1 94 ? -6.617 -2.922 1.283 1.00 91.00 94 HIS A N 1
ATOM 764 C CA . HIS A 1 94 ? -6.662 -1.490 1.621 1.00 91.00 94 HIS A CA 1
ATOM 765 C C . HIS A 1 94 ? -6.050 -1.196 2.994 1.00 91.00 94 HIS A C 1
ATOM 767 O O . HIS A 1 94 ? -6.212 -0.099 3.521 1.00 91.00 94 HIS A O 1
ATOM 773 N N . TYR A 1 95 ? -5.349 -2.175 3.564 1.00 92.62 95 TYR A N 1
ATOM 774 C CA . TYR A 1 95 ? -4.761 -2.143 4.898 1.00 92.62 95 TYR A CA 1
ATOM 775 C C . TYR A 1 95 ? -3.338 -2.699 4.848 1.00 92.62 95 TYR A C 1
ATOM 777 O O . TYR A 1 95 ? -3.069 -3.607 4.057 1.00 92.62 95 TYR A O 1
ATOM 785 N N . THR A 1 96 ? -2.445 -2.167 5.680 1.00 94.50 96 THR A N 1
ATOM 786 C CA . THR A 1 96 ? -1.141 -2.794 5.940 1.00 94.50 96 THR A CA 1
ATOM 787 C C . THR A 1 96 ? -1.322 -4.093 6.733 1.00 94.50 96 THR A C 1
ATOM 789 O O . THR A 1 96 ? -2.331 -4.273 7.424 1.00 94.50 96 THR A O 1
ATOM 792 N N . ASN A 1 97 ? -0.345 -5.000 6.651 1.00 92.50 97 ASN A N 1
ATOM 793 C CA . ASN A 1 97 ? -0.321 -6.243 7.431 1.00 92.50 97 ASN A CA 1
ATOM 794 C C . ASN A 1 97 ? -0.424 -5.941 8.930 1.00 92.50 97 ASN A C 1
ATOM 796 O O . ASN A 1 97 ? -1.339 -6.433 9.586 1.00 92.50 97 ASN A O 1
ATOM 800 N N . ARG A 1 98 ? 0.417 -5.020 9.421 1.00 94.06 98 ARG A N 1
ATOM 801 C CA . ARG A 1 98 ? 0.427 -4.583 10.825 1.00 94.06 98 ARG A CA 1
ATOM 802 C C . ARG A 1 98 ? -0.900 -3.980 11.292 1.00 94.06 98 ARG A C 1
ATOM 804 O O . ARG A 1 98 ? -1.304 -4.172 12.432 1.00 94.06 98 ARG A O 1
ATOM 811 N N . PHE A 1 99 ? -1.618 -3.268 10.419 1.00 93.00 99 PHE A N 1
ATOM 812 C CA . PHE A 1 99 ? -2.947 -2.764 10.766 1.00 93.00 99 PHE A CA 1
ATOM 813 C C . PHE A 1 99 ? -3.978 -3.892 10.844 1.00 93.00 99 PHE A C 1
ATOM 815 O O . PHE A 1 99 ? -4.841 -3.868 11.715 1.00 93.00 99 PHE A O 1
ATOM 822 N N . CYS A 1 100 ? -3.890 -4.891 9.962 1.00 89.75 100 CYS A N 1
ATOM 823 C CA . CYS A 1 100 ? -4.746 -6.074 10.046 1.00 89.75 100 CYS A CA 1
ATOM 824 C C . CYS A 1 100 ? -4.485 -6.875 11.334 1.00 89.75 100 CYS A C 1
ATOM 826 O O . CYS A 1 100 ? -5.453 -7.286 11.965 1.00 89.75 100 CYS A O 1
ATOM 828 N N . GLU A 1 101 ? -3.218 -7.016 11.745 1.00 88.94 101 GLU A N 1
ATOM 829 C CA . GLU A 1 101 ? -2.812 -7.667 13.009 1.00 88.94 101 GLU A CA 1
ATOM 830 C C . GLU A 1 101 ? -3.405 -6.952 14.213 1.00 88.94 101 GLU A C 1
ATOM 832 O O . GLU A 1 101 ? -4.110 -7.558 15.015 1.00 88.94 101 GLU A O 1
ATOM 837 N N . TYR A 1 102 ? -3.243 -5.634 14.263 1.00 90.50 102 TYR A N 1
ATOM 838 C CA . TYR A 1 102 ? -3.837 -4.816 15.310 1.00 90.50 102 TYR A CA 1
ATOM 839 C C . TYR A 1 102 ? -5.362 -4.981 15.414 1.00 90.50 102 TYR A C 1
ATOM 841 O O . TYR A 1 102 ? -5.915 -5.123 16.503 1.00 90.50 102 TYR A O 1
ATOM 849 N N . LEU A 1 103 ? -6.076 -4.978 14.285 1.00 88.12 103 LEU A N 1
ATOM 850 C CA . LEU A 1 103 ? -7.527 -5.175 14.300 1.00 88.12 103 LEU A CA 1
ATOM 851 C C . LEU A 1 103 ? -7.928 -6.587 14.728 1.00 88.12 103 LEU A C 1
ATOM 853 O O . LEU A 1 103 ? -8.990 -6.758 15.328 1.00 88.12 103 LEU A O 1
ATOM 857 N N . TYR A 1 104 ? -7.116 -7.585 14.386 1.00 85.81 104 TYR A N 1
ATOM 858 C CA . TYR A 1 104 ? -7.341 -8.966 14.780 1.00 85.81 104 TYR A CA 1
ATOM 859 C C . TYR A 1 104 ? -7.238 -9.118 16.303 1.00 85.81 104 TYR A C 1
ATOM 861 O O . TYR A 1 104 ? -8.161 -9.649 16.915 1.00 85.81 104 TYR A O 1
ATOM 869 N N . GLU A 1 105 ? -6.196 -8.558 16.920 1.00 87.38 105 GLU A N 1
ATOM 870 C CA . GLU A 1 105 ? -6.007 -8.567 18.378 1.00 87.38 105 GLU A CA 1
ATOM 871 C C . GLU A 1 105 ? -7.188 -7.919 19.114 1.00 87.38 105 GLU A C 1
ATOM 873 O O . GLU A 1 105 ? -7.691 -8.449 20.104 1.00 87.38 105 GLU A O 1
ATOM 878 N N . LEU A 1 106 ? -7.724 -6.817 18.584 1.00 86.75 106 LEU A N 1
ATOM 879 C CA . LEU A 1 106 ? -8.912 -6.174 19.155 1.00 86.75 106 LEU A CA 1
ATOM 880 C C . LEU A 1 106 ? -10.169 -7.056 19.113 1.00 86.75 106 LEU A C 1
ATOM 882 O O . LEU A 1 106 ? -11.071 -6.867 19.929 1.00 86.75 106 LEU A O 1
ATOM 886 N N . CYS A 1 107 ? -10.251 -8.000 18.174 1.00 84.56 107 CYS A N 1
ATOM 887 C CA . CYS A 1 107 ? -11.378 -8.924 18.072 1.00 84.56 107 CYS A CA 1
ATOM 888 C C . CYS A 1 107 ? -11.296 -10.082 19.082 1.00 84.56 107 CYS A C 1
ATOM 890 O O . CYS A 1 107 ? -12.278 -10.804 19.236 1.00 84.56 107 CYS A O 1
ATOM 892 N N . GLU A 1 108 ? -10.177 -10.289 19.787 1.00 83.19 108 GLU A N 1
ATOM 893 C CA . GLU A 1 108 ? -10.066 -11.392 20.756 1.00 83.19 108 GLU A CA 1
ATOM 894 C C . GLU A 1 108 ? -10.996 -11.214 21.970 1.00 83.19 108 GLU A C 1
ATOM 896 O O . GLU A 1 108 ? -11.448 -12.207 22.547 1.00 83.19 108 GLU A O 1
ATOM 901 N N . GLY A 1 109 ? -11.346 -9.965 22.299 1.00 81.00 109 GLY A N 1
ATOM 902 C CA . GLY A 1 109 ? -12.266 -9.594 23.382 1.00 81.00 109 GLY A CA 1
ATOM 903 C C . GLY A 1 109 ? -13.475 -8.759 22.943 1.00 81.00 109 GLY A C 1
ATOM 904 O O . GLY A 1 109 ? -14.127 -8.149 23.785 1.00 81.00 109 GLY A O 1
ATOM 905 N N . SER A 1 110 ? -13.765 -8.674 21.642 1.00 84.31 110 SER A N 1
ATOM 906 C CA . SER A 1 110 ? -14.838 -7.833 21.090 1.00 84.31 110 SER A CA 1
ATOM 907 C C . SER A 1 110 ? -15.369 -8.418 19.780 1.00 84.31 110 SER A C 1
ATOM 909 O O . SER A 1 110 ? -14.797 -9.341 19.206 1.00 84.31 110 SER A O 1
ATOM 911 N N . THR A 1 111 ? -16.483 -7.898 19.275 1.00 84.62 111 THR A N 1
ATOM 912 C CA . THR A 1 111 ? -16.999 -8.298 17.962 1.00 84.62 111 THR A CA 1
ATOM 913 C C . THR A 1 111 ? -16.334 -7.510 16.830 1.00 84.62 111 THR A C 1
ATOM 915 O O . THR A 1 111 ? -15.975 -6.340 16.973 1.00 84.62 111 THR A O 1
ATOM 918 N N . ILE A 1 112 ? -16.246 -8.109 15.637 1.00 81.94 112 ILE A N 1
ATOM 919 C CA . ILE A 1 112 ? -15.744 -7.415 14.434 1.00 81.94 112 ILE A CA 1
ATOM 920 C C . ILE A 1 112 ? -16.569 -6.145 14.154 1.00 81.94 112 ILE A C 1
ATOM 922 O O . ILE A 1 112 ? -16.031 -5.142 13.682 1.00 81.94 112 ILE A O 1
ATOM 926 N N . GLN A 1 113 ? -17.872 -6.167 14.446 1.00 84.12 113 GLN A N 1
ATOM 927 C CA . GLN A 1 113 ? -18.770 -5.021 14.316 1.00 84.12 113 GLN A CA 1
ATOM 928 C C . GLN A 1 113 ? -18.377 -3.872 15.256 1.00 84.12 113 GLN A C 1
ATOM 930 O O . GLN A 1 113 ? -18.297 -2.722 14.820 1.00 84.12 113 GLN A O 1
ATOM 935 N N . GLU A 1 114 ? -18.091 -4.165 16.525 1.00 86.75 114 GLU A N 1
ATOM 936 C CA . GLU A 1 114 ? -17.635 -3.168 17.500 1.00 86.75 114 GLU A CA 1
ATOM 937 C C . GLU A 1 114 ? -16.287 -2.563 17.110 1.00 86.75 114 GLU A C 1
ATOM 939 O O . GLU A 1 114 ? -16.150 -1.337 17.101 1.00 86.75 114 GLU A O 1
ATOM 944 N N . VAL A 1 115 ? -15.324 -3.399 16.710 1.00 87.81 115 VAL A N 1
ATOM 945 C CA . VAL A 1 115 ? -14.015 -2.949 16.217 1.00 87.81 115 VAL A CA 1
ATOM 946 C C . VAL A 1 115 ? -14.181 -2.068 14.975 1.00 87.81 115 VAL A C 1
ATOM 948 O O . VAL A 1 115 ? -13.608 -0.978 14.902 1.00 87.81 115 VAL A O 1
ATOM 951 N N . SER A 1 116 ? -15.037 -2.473 14.032 1.00 87.56 116 SER A N 1
ATOM 952 C CA . SER A 1 116 ? -15.355 -1.696 12.825 1.00 87.56 116 SER A CA 1
ATOM 953 C C . SER A 1 116 ? -15.912 -0.312 13.172 1.00 87.56 116 SER A C 1
ATOM 955 O O . SER A 1 116 ? -15.455 0.696 12.630 1.00 87.56 116 SER A O 1
ATOM 957 N N . ARG A 1 117 ? -16.843 -0.236 14.131 1.00 87.88 117 ARG A N 1
ATOM 958 C CA . ARG A 1 117 ? -17.419 1.027 14.613 1.00 87.88 117 ARG A CA 1
ATOM 959 C C . ARG A 1 117 ? -16.367 1.906 15.291 1.00 87.88 117 ARG A C 1
ATOM 961 O O . ARG A 1 117 ? -16.231 3.075 14.932 1.00 87.88 117 ARG A O 1
ATOM 968 N N . LYS A 1 118 ? -15.598 1.352 16.235 1.00 87.75 118 LYS A N 1
ATOM 969 C CA . LYS A 1 118 ? -14.591 2.089 17.020 1.00 87.75 118 LYS A CA 1
ATOM 970 C C . LYS A 1 118 ? -13.474 2.647 16.138 1.00 87.75 118 LYS A C 1
ATOM 972 O O . LYS A 1 118 ? -13.065 3.791 16.314 1.00 87.75 118 LYS A O 1
ATOM 977 N N . HIS A 1 119 ? -13.040 1.879 15.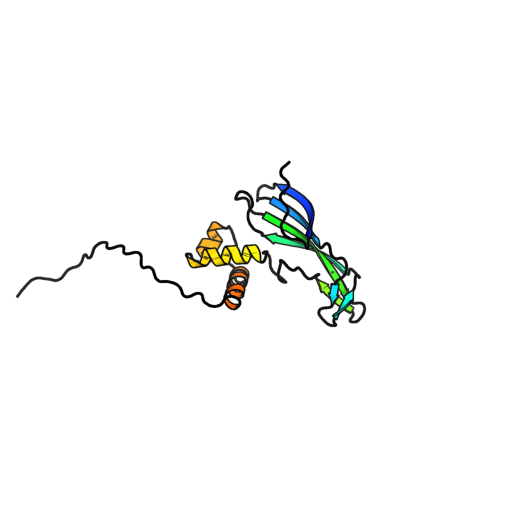140 1.00 87.19 119 HIS A N 1
ATOM 978 C CA . HIS A 1 119 ? -11.968 2.280 14.229 1.00 87.19 119 HIS A CA 1
ATOM 979 C C . HIS A 1 119 ? -12.471 2.942 12.943 1.00 87.19 119 HIS A C 1
ATOM 981 O O . HIS A 1 119 ? -11.654 3.306 12.095 1.00 87.19 119 HIS A O 1
ATOM 987 N N . ARG A 1 120 ? -13.783 3.170 12.785 1.00 85.38 120 ARG A N 1
ATOM 988 C CA . ARG A 1 120 ? -14.388 3.767 11.578 1.00 85.38 120 ARG A CA 1
ATOM 989 C C . ARG A 1 120 ? -13.954 3.028 10.310 1.00 85.38 120 ARG A C 1
ATOM 991 O O . ARG A 1 120 ? -13.419 3.615 9.369 1.00 85.38 120 ARG A O 1
ATOM 998 N N . ILE A 1 121 ? -14.090 1.711 10.339 1.00 85.56 121 ILE A N 1
ATOM 999 C CA . ILE A 1 121 ? -13.786 0.818 9.229 1.00 85.56 121 ILE A CA 1
ATOM 1000 C C . ILE A 1 121 ? -15.114 0.271 8.705 1.00 85.56 121 ILE A C 1
ATOM 1002 O O . ILE A 1 121 ? -15.931 -0.175 9.508 1.00 85.56 121 ILE A O 1
ATOM 1006 N N . PRO A 1 122 ? -15.358 0.279 7.383 1.00 81.12 122 PRO A N 1
ATOM 1007 C CA . PRO A 1 122 ? -16.562 -0.326 6.831 1.00 81.12 122 PRO A CA 1
ATOM 1008 C C . PRO A 1 122 ? -16.628 -1.822 7.154 1.00 81.12 122 PRO A C 1
ATOM 1010 O O . PRO A 1 122 ? -15.739 -2.577 6.758 1.00 81.12 122 PRO A O 1
ATOM 1013 N N . TYR A 1 123 ? -17.698 -2.265 7.816 1.00 78.56 123 TYR A N 1
ATOM 1014 C CA . TYR A 1 123 ? -17.950 -3.688 8.044 1.00 78.56 123 TYR A CA 1
ATOM 1015 C C . TYR A 1 123 ? -18.261 -4.372 6.706 1.00 78.56 123 TYR A C 1
ATOM 1017 O O . TYR A 1 123 ? -19.385 -4.343 6.212 1.00 78.56 123 TYR A O 1
ATOM 1025 N N . THR A 1 124 ? -17.235 -4.936 6.073 1.00 75.12 124 THR A N 1
ATOM 1026 C CA . THR A 1 124 ? -17.320 -5.526 4.731 1.00 75.12 124 THR A CA 1
ATOM 1027 C C . THR A 1 124 ? -16.670 -6.900 4.708 1.00 75.12 124 THR A C 1
ATOM 1029 O O . THR A 1 124 ? -15.797 -7.210 5.522 1.00 75.12 124 THR A O 1
ATOM 1032 N N . THR A 1 125 ? -17.031 -7.721 3.719 1.00 61.66 125 THR A N 1
ATOM 1033 C CA . THR A 1 125 ? -16.407 -9.035 3.492 1.00 61.66 125 THR A CA 1
ATOM 1034 C C . THR A 1 125 ? -14.889 -8.934 3.376 1.00 61.66 125 THR A C 1
ATOM 1036 O O . THR A 1 125 ? -14.184 -9.805 3.871 1.00 61.66 125 THR A O 1
ATOM 1039 N N . ARG A 1 126 ? -14.369 -7.846 2.792 1.00 66.25 126 ARG A N 1
ATOM 1040 C CA . ARG A 1 126 ? -12.923 -7.607 2.680 1.00 66.25 126 ARG A CA 1
ATOM 1041 C C . ARG A 1 126 ? -12.263 -7.462 4.044 1.00 66.25 126 ARG A C 1
ATOM 1043 O O . ARG A 1 126 ? -11.252 -8.104 4.279 1.00 66.25 126 ARG A O 1
ATOM 1050 N N . VAL A 1 127 ? -12.861 -6.693 4.952 1.00 71.06 127 VAL A N 1
ATOM 1051 C CA . VAL A 1 127 ? -12.369 -6.563 6.333 1.00 71.06 127 VAL A CA 1
ATOM 1052 C C . VAL A 1 127 ? -12.412 -7.912 7.037 1.00 71.06 127 VAL A C 1
ATOM 1054 O O . VAL A 1 127 ? -11.419 -8.334 7.615 1.00 71.06 127 VAL A O 1
ATOM 1057 N N . ARG A 1 128 ? -13.515 -8.652 6.890 1.00 70.75 128 ARG A N 1
ATOM 1058 C CA . ARG A 1 128 ? -13.654 -10.003 7.449 1.00 70.75 128 ARG A CA 1
ATOM 1059 C C . ARG A 1 128 ? -12.579 -10.966 6.930 1.00 70.75 128 ARG A C 1
ATOM 1061 O O . ARG A 1 128 ? -12.022 -11.726 7.710 1.00 70.75 128 ARG A O 1
ATOM 1068 N N . GLN A 1 129 ? -12.259 -10.912 5.636 1.00 69.44 129 GLN A N 1
ATOM 1069 C CA . GLN A 1 129 ? -11.204 -11.718 5.015 1.00 69.44 129 GLN A CA 1
ATOM 1070 C C . GLN A 1 129 ? -9.807 -11.308 5.485 1.00 69.44 129 GLN A C 1
ATOM 1072 O O . GLN A 1 129 ? -8.980 -12.179 5.736 1.00 69.44 129 GLN A O 1
ATOM 1077 N N . SER A 1 130 ? -9.533 -10.008 5.608 1.00 70.12 130 SER A N 1
ATOM 1078 C CA . SER A 1 130 ? -8.240 -9.516 6.093 1.00 70.12 130 SER A CA 1
ATOM 1079 C C . SER A 1 130 ? -7.964 -9.963 7.525 1.00 70.12 130 SER A C 1
ATOM 1081 O O . SER A 1 130 ? -6.850 -10.380 7.815 1.00 70.12 130 SER A O 1
ATOM 1083 N N . LEU A 1 131 ? -8.993 -9.972 8.378 1.00 68.50 131 LEU A N 1
ATOM 1084 C CA . LEU A 1 131 ? -8.912 -10.504 9.742 1.00 68.50 131 LEU A CA 1
ATOM 1085 C C . LEU A 1 131 ? -8.863 -12.042 9.759 1.00 68.50 131 LEU A C 1
ATOM 1087 O O . LEU A 1 131 ? -8.108 -12.639 10.517 1.00 68.50 131 LEU A O 1
ATOM 1091 N N . GLY A 1 132 ? -9.636 -12.702 8.892 1.00 62.53 132 GLY A N 1
ATOM 1092 C CA . GLY A 1 132 ? -9.729 -14.163 8.832 1.00 62.53 132 GLY A CA 1
ATOM 1093 C C . GLY A 1 132 ? -8.486 -14.865 8.275 1.00 62.53 132 GLY A C 1
ATOM 1094 O O . GLY A 1 132 ? -8.216 -15.996 8.664 1.00 62.53 132 GLY A O 1
ATOM 1095 N N . LYS A 1 133 ? -7.699 -14.223 7.401 1.00 59.50 133 LYS A N 1
ATOM 1096 C CA . LYS A 1 133 ? -6.444 -14.805 6.886 1.00 59.50 133 LYS A CA 1
ATOM 1097 C C . LYS A 1 133 ? -5.371 -14.950 7.965 1.00 59.50 133 LYS A C 1
ATOM 1099 O O . LYS A 1 133 ? -4.571 -15.872 7.879 1.00 59.50 133 LYS A O 1
ATOM 1104 N N . GLN A 1 134 ? -5.374 -14.083 8.977 1.00 56.81 134 GLN A N 1
ATOM 1105 C CA . GLN A 1 134 ? -4.372 -14.114 10.044 1.00 56.81 134 GLN A CA 1
ATOM 1106 C C . GLN A 1 134 ? -4.626 -15.213 11.085 1.00 56.81 134 GLN A C 1
ATOM 1108 O O . GLN A 1 134 ? -3.668 -15.755 11.636 1.00 56.81 134 GLN A O 1
ATOM 1113 N N . ASN A 1 135 ? -5.889 -15.625 11.257 1.00 48.19 135 ASN A N 1
ATOM 1114 C CA . ASN A 1 135 ? -6.276 -16.810 12.036 1.00 48.19 135 ASN A CA 1
ATOM 1115 C C . ASN A 1 135 ? -5.593 -18.099 11.551 1.00 48.19 135 ASN A C 1
ATOM 1117 O O . ASN A 1 135 ? -5.290 -18.970 12.356 1.00 48.19 135 ASN A O 1
ATOM 1121 N N . ALA A 1 136 ? -5.364 -18.246 10.241 1.00 49.53 136 ALA A N 1
ATOM 1122 C CA . ALA A 1 136 ? -4.804 -19.473 9.669 1.00 49.53 136 ALA A CA 1
ATOM 1123 C C . ALA A 1 136 ? -3.287 -19.621 9.897 1.00 49.53 136 ALA A C 1
ATOM 1125 O O . ALA A 1 136 ? -2.746 -20.711 9.733 1.00 49.53 136 ALA A O 1
ATOM 1126 N N . SER A 1 137 ? -2.602 -18.532 10.255 1.00 46.69 137 SER A N 1
ATOM 1127 C CA . SER A 1 137 ? -1.139 -18.457 10.372 1.00 46.69 137 SER A CA 1
ATOM 1128 C C . SER A 1 137 ? -0.606 -18.474 11.814 1.00 46.69 137 SER A C 1
ATOM 1130 O O . SER A 1 137 ? 0.607 -18.546 11.990 1.00 46.69 137 SER A O 1
ATOM 1132 N N . ARG A 1 138 ? -1.465 -18.444 12.848 1.00 46.78 138 ARG A N 1
ATOM 1133 C CA . ARG A 1 138 ? -1.065 -18.635 14.259 1.00 46.78 138 ARG A CA 1
ATOM 1134 C C . ARG A 1 138 ? -1.629 -19.959 14.794 1.00 46.78 138 ARG A C 1
ATOM 1136 O O . ARG A 1 138 ? -2.827 -20.192 14.643 1.00 46.78 138 ARG A O 1
ATOM 1143 N N . PRO A 1 139 ? -0.824 -20.818 15.452 1.00 36.25 139 PRO A N 1
ATOM 1144 C CA . PRO A 1 139 ? -1.361 -21.916 16.248 1.00 36.25 139 PRO A CA 1
ATOM 1145 C C . PRO A 1 139 ? -2.314 -21.346 17.303 1.00 36.25 139 PRO A C 1
ATOM 1147 O O . PRO A 1 139 ? -2.001 -20.325 17.917 1.00 36.25 139 PRO A O 1
ATOM 1150 N N . LEU A 1 140 ? -3.460 -21.999 17.512 1.00 40.69 140 LEU A N 1
ATOM 1151 C CA . LEU A 1 140 ? -4.394 -21.709 18.602 1.00 40.69 140 LEU A CA 1
ATOM 1152 C C . LEU A 1 140 ? -3.625 -21.691 19.936 1.00 40.69 140 LEU A C 1
ATOM 1154 O O . LEU A 1 140 ? -3.389 -22.745 20.524 1.00 40.69 140 LEU A O 1
ATOM 1158 N N . MET A 1 141 ? -3.230 -20.515 20.433 1.00 36.78 141 MET A N 1
ATOM 1159 C CA . MET A 1 141 ? -2.839 -20.398 21.835 1.00 36.78 141 MET A CA 1
ATOM 1160 C C . MET A 1 141 ? -4.109 -20.603 22.654 1.00 36.78 141 MET A C 1
ATOM 1162 O O . MET A 1 141 ? -5.096 -19.884 22.492 1.00 36.78 141 MET A O 1
ATOM 1166 N N . GLN A 1 142 ? -4.107 -21.665 23.458 1.00 38.50 142 GLN A N 1
ATOM 1167 C CA . GLN A 1 142 ? -5.226 -22.074 24.294 1.00 38.50 142 GLN A CA 1
ATOM 1168 C C . GLN A 1 1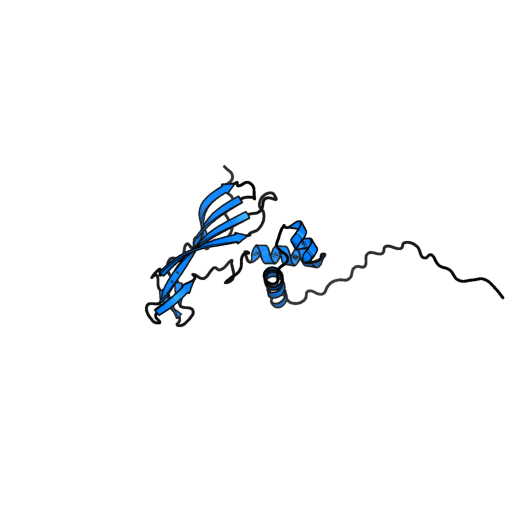42 ? -5.723 -20.880 25.116 1.00 38.50 142 GLN A C 1
ATOM 1170 O O . GLN A 1 142 ? -4.990 -20.323 25.930 1.00 38.50 142 GLN A O 1
ATOM 1175 N N . LYS A 1 143 ? -6.984 -20.493 24.896 1.00 38.97 143 LYS A N 1
ATOM 1176 C CA . LYS A 1 143 ? -7.691 -19.533 25.745 1.00 38.97 143 LYS A CA 1
ATOM 1177 C C . LYS A 1 143 ? -7.747 -20.091 27.168 1.00 38.97 143 LYS A C 1
ATOM 1179 O O . LYS A 1 143 ? -8.540 -20.994 27.437 1.00 38.97 143 LYS A O 1
ATOM 1184 N N . GLY A 1 144 ? -6.941 -19.534 28.068 1.00 30.81 144 GLY A N 1
ATOM 1185 C CA . GLY A 1 144 ? -7.180 -19.628 29.503 1.00 30.81 144 GLY A CA 1
ATOM 1186 C C . GLY A 1 144 ? -8.538 -18.999 29.800 1.00 30.81 144 GLY A C 1
ATOM 1187 O O . GLY A 1 144 ? -8.732 -17.799 29.617 1.00 30.81 144 GLY A O 1
ATOM 1188 N N . ARG A 1 145 ? -9.516 -19.827 30.176 1.00 37.81 145 ARG A N 1
ATOM 1189 C CA . ARG A 1 145 ? -10.768 -19.351 30.762 1.00 37.81 145 ARG A CA 1
ATOM 1190 C C . ARG A 1 145 ? -10.454 -18.923 32.189 1.00 37.81 145 ARG A C 1
ATOM 1192 O O . ARG A 1 145 ? -10.376 -19.778 33.061 1.00 37.81 145 ARG A O 1
ATOM 1199 N N . GLU A 1 146 ? -10.336 -17.628 32.432 1.00 29.45 146 GLU A N 1
ATOM 1200 C CA . GLU A 1 146 ? -10.566 -17.092 33.771 1.00 29.45 146 GLU A CA 1
ATOM 1201 C C . GLU A 1 146 ? -11.934 -16.419 33.767 1.00 29.45 146 GLU A C 1
ATOM 1203 O O . GLU A 1 146 ? -12.177 -15.397 33.125 1.00 29.45 146 GLU A O 1
ATOM 1208 N N . ALA A 1 147 ? -12.874 -17.118 34.398 1.00 34.75 147 ALA A N 1
ATOM 1209 C CA . ALA A 1 147 ? -14.244 -16.693 34.576 1.00 34.75 147 ALA A CA 1
ATOM 1210 C C . ALA A 1 147 ? -14.279 -15.500 35.539 1.00 34.75 147 ALA A C 1
ATOM 1212 O O . ALA A 1 147 ? -13.937 -15.629 36.712 1.00 34.75 147 ALA A O 1
ATOM 1213 N N . PHE A 1 148 ? -14.743 -14.351 35.052 1.00 33.22 148 PHE A N 1
ATOM 1214 C CA . PHE A 1 148 ? -15.220 -13.279 35.914 1.00 33.22 148 PHE A CA 1
ATOM 1215 C C . PHE A 1 148 ? -16.476 -13.768 36.644 1.00 33.22 148 PHE A C 1
ATOM 1217 O O . PHE A 1 148 ? -17.558 -13.866 36.063 1.00 33.22 148 PHE A O 1
ATOM 1224 N N . GLY A 1 149 ? -16.315 -14.100 37.924 1.00 30.33 149 GLY A N 1
ATOM 1225 C CA . GLY A 1 149 ? -17.417 -14.317 38.848 1.00 30.33 149 GLY A CA 1
ATOM 1226 C C . GLY A 1 149 ? -18.122 -12.997 39.136 1.00 30.33 149 GLY A C 1
ATOM 1227 O O . GLY A 1 149 ? -17.686 -12.231 39.986 1.00 30.33 149 GLY A O 1
ATOM 1228 N N . HIS A 1 150 ? -19.229 -12.744 38.443 1.00 33.34 150 HIS A N 1
ATOM 1229 C CA . HIS A 1 150 ? -20.249 -11.805 38.897 1.00 33.34 150 HIS A CA 1
ATOM 1230 C C . HIS A 1 150 ? -21.434 -12.617 39.421 1.00 33.34 150 HIS A C 1
ATOM 1232 O O . HIS A 1 150 ? -22.319 -13.028 38.674 1.00 33.34 150 HIS A O 1
ATOM 1238 N N . THR A 1 151 ? -21.441 -12.876 40.727 1.00 32.78 151 THR A N 1
ATOM 1239 C CA . THR A 1 151 ? -22.651 -13.295 41.434 1.00 32.78 151 THR A CA 1
ATOM 1240 C C . THR A 1 151 ? -23.553 -12.080 41.581 1.00 32.78 151 THR A C 1
ATOM 1242 O O . THR A 1 151 ? -23.241 -11.139 42.312 1.00 32.78 151 THR A O 1
ATOM 1245 N N . SER A 1 152 ? -24.679 -12.075 40.880 1.00 30.12 152 SER A N 1
ATOM 1246 C CA . SER A 1 152 ? -25.761 -11.126 41.125 1.00 30.12 152 SER A CA 1
ATOM 1247 C C . SER A 1 152 ? -27.098 -11.818 40.882 1.00 30.12 152 SER A C 1
ATOM 1249 O O . SER A 1 152 ? -27.484 -12.044 39.743 1.00 30.12 152 SER A O 1
ATOM 1251 N N . GLY A 1 153 ? -27.771 -12.143 41.988 1.00 28.11 153 GLY A N 1
ATOM 1252 C CA . GLY A 1 153 ? -29.230 -12.123 42.112 1.00 28.11 153 GLY A CA 1
ATOM 1253 C C . GLY A 1 153 ? -30.016 -13.215 41.393 1.00 28.11 153 GLY A C 1
ATOM 1254 O O . GLY A 1 153 ? -30.510 -13.007 40.292 1.00 28.11 153 GLY A O 1
ATOM 1255 N N . VAL A 1 154 ? -30.248 -14.329 42.088 1.00 28.92 154 VAL A N 1
ATOM 1256 C CA . VAL A 1 154 ? -31.371 -15.231 41.804 1.00 28.92 154 VAL A CA 1
ATOM 1257 C C . VAL A 1 154 ? -32.638 -14.598 42.394 1.00 28.92 154 VAL A C 1
ATOM 1259 O O . VAL A 1 154 ? -32.721 -14.406 43.604 1.00 28.92 154 VAL A O 1
ATOM 1262 N N . TYR A 1 155 ? -33.616 -14.280 41.549 1.00 26.34 155 TYR A N 1
ATOM 1263 C CA . TYR A 1 15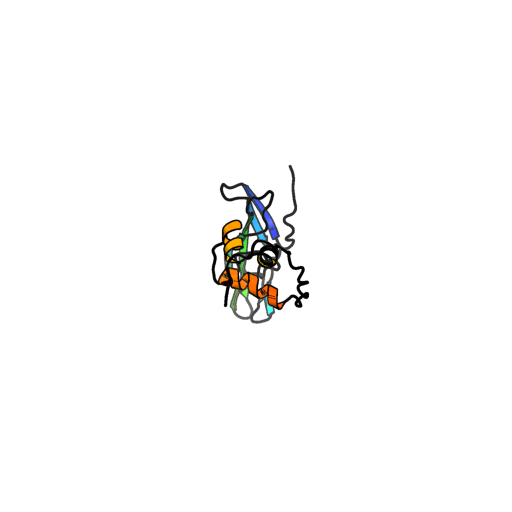5 ? -35.019 -14.096 41.930 1.00 26.34 155 TYR A CA 1
ATOM 1264 C C . TYR A 1 155 ? -35.881 -14.987 41.029 1.00 26.34 155 TYR A C 1
ATOM 1266 O O . TYR A 1 155 ? -35.568 -15.135 39.850 1.00 26.34 155 TYR A O 1
ATOM 1274 N N . LEU A 1 156 ? -36.979 -15.494 41.609 1.00 29.97 156 LEU A N 1
ATOM 1275 C CA . LEU A 1 156 ? -37.934 -16.523 41.146 1.00 29.97 156 LEU A CA 1
ATOM 1276 C C . LEU A 1 156 ? -37.506 -17.930 41.604 1.00 29.97 156 LEU A C 1
ATOM 1278 O O . LEU A 1 156 ? -36.537 -18.480 41.107 1.00 29.97 156 LEU A O 1
ATOM 1282 N N . GLY A 1 157 ? -38.143 -18.586 42.572 1.00 27.28 157 GLY A N 1
ATOM 1283 C CA . GLY A 1 157 ? -39.496 -18.446 43.106 1.00 27.28 157 GLY A CA 1
ATOM 1284 C C . GLY A 1 157 ? -40.102 -19.849 43.162 1.00 27.28 157 GLY A C 1
ATOM 1285 O O . GLY A 1 157 ? -40.695 -20.290 42.184 1.00 27.28 157 GLY A O 1
ATOM 1286 N N . ALA A 1 158 ? -39.910 -20.564 44.273 1.00 31.36 158 ALA A N 1
ATOM 1287 C CA . ALA A 1 158 ? -40.533 -21.864 44.514 1.00 31.36 158 ALA A CA 1
ATOM 1288 C C . ALA A 1 158 ? -41.560 -21.725 45.644 1.00 31.36 158 ALA A C 1
ATOM 1290 O O . ALA A 1 158 ? -41.266 -21.180 46.706 1.00 31.36 158 ALA A O 1
ATOM 1291 N N . ARG A 1 159 ? -42.785 -22.151 45.329 1.00 31.30 159 ARG A N 1
ATOM 1292 C CA . ARG A 1 159 ? -43.996 -22.095 46.148 1.00 31.30 159 ARG A CA 1
ATOM 1293 C C . ARG A 1 159 ? -43.910 -23.025 47.365 1.00 31.30 159 ARG A C 1
ATOM 1295 O O . ARG A 1 159 ? -43.325 -24.099 47.282 1.00 31.30 159 ARG A O 1
ATOM 1302 N N . MET A 1 160 ? -44.544 -22.568 48.440 1.00 30.06 160 MET A N 1
ATOM 1303 C CA . MET A 1 160 ? -44.845 -23.257 49.695 1.00 30.06 160 MET A CA 1
ATOM 1304 C C . MET A 1 160 ? -46.041 -24.218 49.554 1.00 30.06 160 MET A C 1
ATOM 1306 O O . MET A 1 160 ? -46.987 -23.885 48.839 1.00 30.06 160 MET A O 1
ATOM 1310 N N . ASP A 1 161 ? -45.950 -25.317 50.313 1.00 27.58 161 ASP A N 1
ATOM 1311 C CA . ASP A 1 161 ? -46.994 -26.178 50.912 1.00 27.58 161 ASP A CA 1
ATOM 1312 C C . ASP A 1 161 ? -47.922 -26.964 49.947 1.00 27.58 161 ASP A C 1
ATOM 1314 O O . ASP A 1 161 ? -48.295 -26.479 48.883 1.00 27.58 161 ASP A O 1
ATOM 1318 N N . ALA A 1 162 ? -48.327 -28.215 50.201 1.00 33.47 162 ALA A N 1
ATOM 1319 C CA . ALA A 1 162 ? -48.547 -28.955 51.447 1.00 33.47 162 ALA A CA 1
ATOM 1320 C C . ALA A 1 162 ? -48.299 -30.468 51.269 1.00 33.47 162 ALA A C 1
ATOM 1322 O O . ALA A 1 162 ? -48.451 -30.954 50.123 1.00 33.47 162 ALA A O 1
#